Protein AF-A0A8J8JZF5-F1 (afdb_monomer)

Mean predicted aligned error: 11.2 Å

Solvent-accessible surface area (backbone atoms only — not comparable to full-atom values): 5656 Å² total; per-residue (Å²): 135,58,73,68,57,55,55,51,50,52,53,46,71,73,39,60,68,70,57,37,51,49,33,62,76,69,39,73,79,78,45,57,94,84,32,72,67,38,54,52,51,50,52,52,50,52,52,54,54,46,56,57,46,53,54,50,51,52,49,50,50,52,49,52,53,52,52,50,52,53,51,52,53,50,51,51,53,54,52,51,54,52,53,51,52,52,53,50,53,53,50,52,53,52,53,56,64,74,74,110

Foldseek 3Di:
DDVVLVVLVVVLVVDDLVVLVVCLVVVVSPDDPPRPSSVSSVVSNVVVVVVVVVVVVVVVVVVVVVVVVVVVVVVVVVVVVVVVVVVVVVVVVVVVVVVD

Sequence (100 aa):
MNSIENDLLARLDSMPFDEARAKILTRKLGNSFDSPNHQICLSWLQCKESELRDLREEESLSISRKALRISKSAKWIATSAIILSIIMAIYEVMKHYSQI

pLDDT: mean 84.6, std 9.29, range [54.03, 95.06]

Structure (mmCIF, N/CA/C/O backbone):
data_AF-A0A8J8JZF5-F1
#
_entry.id   AF-A0A8J8JZF5-F1
#
loop_
_atom_site.group_PDB
_atom_site.id
_atom_site.type_symbol
_atom_site.label_atom_id
_atom_site.label_alt_id
_atom_site.label_comp_id
_atom_site.label_asym_id
_atom_site.label_entity_id
_atom_site.label_seq_id
_atom_site.pdbx_PDB_ins_code
_atom_site.Cartn_x
_atom_site.Cartn_y
_atom_site.Cartn_z
_atom_site.occupancy
_atom_site.B_iso_or_equiv
_atom_site.auth_seq_id
_atom_site.auth_comp_id
_atom_site.auth_asym_id
_atom_site.auth_atom_id
_atom_site.pdbx_PDB_model_num
ATOM 1 N N . MET A 1 1 ? -3.583 9.393 35.604 1.00 54.03 1 MET A N 1
ATOM 2 C CA . MET A 1 1 ? -4.032 8.247 34.788 1.00 54.03 1 MET A CA 1
ATOM 3 C C . MET A 1 1 ? -4.804 7.311 35.688 1.00 54.03 1 MET A C 1
ATOM 5 O O . MET A 1 1 ? -4.258 6.877 36.698 1.00 54.03 1 MET A O 1
ATOM 9 N N . ASN A 1 2 ? -6.083 7.099 35.384 1.00 68.25 2 ASN A N 1
ATOM 10 C CA . ASN A 1 2 ? -6.950 6.205 36.154 1.00 68.25 2 ASN A CA 1
ATOM 11 C C . ASN A 1 2 ? -6.576 4.746 35.847 1.00 68.25 2 ASN A C 1
ATOM 13 O O . ASN A 1 2 ? -6.302 4.426 34.694 1.00 68.25 2 ASN A O 1
ATOM 17 N N . SER A 1 3 ? -6.594 3.835 36.831 1.00 73.06 3 SER A N 1
ATOM 18 C CA . SER A 1 3 ? -6.238 2.421 36.573 1.00 73.06 3 SER A CA 1
ATOM 19 C C . SER A 1 3 ? -7.147 1.765 35.523 1.00 73.06 3 SER A C 1
ATOM 21 O O . SER A 1 3 ? -6.705 0.899 34.780 1.00 73.06 3 SER A O 1
ATOM 23 N N . ILE A 1 4 ? -8.385 2.251 35.404 1.00 72.62 4 ILE A N 1
ATOM 24 C CA . ILE A 1 4 ? -9.377 1.828 34.407 1.00 72.62 4 ILE A CA 1
ATOM 25 C C . ILE A 1 4 ? -8.922 2.155 32.973 1.00 72.62 4 ILE A C 1
ATOM 27 O O . ILE A 1 4 ? -9.161 1.370 32.060 1.00 72.62 4 ILE A O 1
ATOM 31 N N . GLU A 1 5 ? -8.253 3.292 32.765 1.00 75.69 5 GLU A N 1
ATOM 32 C CA . GLU A 1 5 ? -7.750 3.706 31.446 1.00 75.69 5 GLU A CA 1
ATOM 33 C C . GLU A 1 5 ? -6.596 2.801 31.007 1.00 75.69 5 GLU A C 1
ATOM 35 O O . GLU A 1 5 ? -6.558 2.348 29.864 1.00 75.69 5 GLU A O 1
ATOM 40 N N . ASN A 1 6 ? -5.692 2.486 31.938 1.00 79.69 6 ASN A N 1
ATOM 41 C CA . ASN A 1 6 ? -4.549 1.614 31.680 1.00 79.69 6 ASN A CA 1
ATOM 42 C C . ASN A 1 6 ? -4.984 0.172 31.390 1.00 79.69 6 ASN A C 1
ATOM 44 O O . ASN A 1 6 ? -4.483 -0.427 30.443 1.00 79.69 6 ASN A O 1
ATOM 48 N N . ASP A 1 7 ? -5.949 -0.365 32.143 1.00 83.31 7 ASP A N 1
ATOM 49 C CA . ASP A 1 7 ? -6.504 -1.699 31.884 1.00 83.31 7 ASP A CA 1
ATOM 50 C C . ASP A 1 7 ? -7.194 -1.771 30.517 1.00 83.31 7 ASP A C 1
ATOM 52 O O . ASP A 1 7 ? -7.085 -2.769 29.801 1.00 83.31 7 ASP A O 1
ATOM 56 N N . LEU A 1 8 ? -7.895 -0.704 30.124 1.00 83.81 8 LEU A N 1
ATOM 57 C CA . LEU A 1 8 ? -8.570 -0.633 28.835 1.00 83.81 8 LEU A CA 1
ATOM 58 C C . LEU A 1 8 ? -7.570 -0.577 27.672 1.00 83.81 8 LEU A C 1
ATOM 60 O O . LEU A 1 8 ? -7.742 -1.312 26.698 1.00 83.81 8 LEU A O 1
ATOM 64 N N . LEU A 1 9 ? -6.516 0.236 27.784 1.00 85.19 9 LEU A N 1
ATOM 65 C CA . LEU A 1 9 ? -5.440 0.306 26.791 1.00 85.19 9 LEU A CA 1
ATOM 66 C C . LEU A 1 9 ? -4.674 -1.019 26.691 1.00 85.19 9 LEU A C 1
ATOM 68 O O . LEU A 1 9 ? -4.491 -1.527 25.590 1.00 85.19 9 LEU A O 1
ATOM 72 N N . ALA A 1 10 ? -4.336 -1.646 27.822 1.00 86.62 10 ALA A N 1
ATOM 73 C CA . ALA A 1 10 ? -3.682 -2.955 27.839 1.00 86.62 10 ALA A CA 1
ATOM 74 C C . ALA A 1 10 ? -4.535 -4.029 27.146 1.00 86.62 10 ALA A C 1
ATOM 76 O O . ALA A 1 10 ? -4.028 -4.885 26.418 1.00 86.62 10 ALA A O 1
ATOM 77 N N . ARG A 1 11 ? -5.858 -3.964 27.323 1.00 86.12 11 ARG A N 1
ATOM 78 C CA . ARG A 1 11 ? -6.789 -4.864 26.643 1.00 86.12 11 ARG A CA 1
ATOM 79 C C . ARG A 1 11 ? -6.820 -4.610 25.137 1.00 86.12 11 ARG A C 1
ATOM 81 O O . ARG A 1 11 ? -6.852 -5.580 24.384 1.00 86.12 11 ARG A O 1
ATOM 88 N N . LEU A 1 12 ? -6.790 -3.350 24.697 1.00 87.69 12 LEU A N 1
ATOM 89 C CA . LEU A 1 12 ? -6.687 -2.993 23.276 1.00 87.69 12 LEU A CA 1
ATOM 90 C C . LEU A 1 12 ? -5.384 -3.508 22.653 1.00 87.69 12 LEU A C 1
ATOM 92 O O . LEU A 1 12 ? -5.445 -4.140 21.603 1.00 87.69 12 LEU A O 1
ATOM 96 N N . ASP A 1 13 ? -4.251 -3.329 23.333 1.00 87.81 13 ASP A N 1
ATOM 97 C CA . ASP A 1 13 ? -2.941 -3.797 22.863 1.00 87.81 13 ASP A CA 1
ATOM 98 C C . ASP A 1 13 ? -2.827 -5.330 22.829 1.00 87.81 13 ASP A C 1
ATOM 100 O O . ASP A 1 13 ? -2.096 -5.883 22.011 1.00 87.81 13 ASP A O 1
ATOM 104 N N . SER A 1 14 ? -3.572 -6.038 23.685 1.00 89.56 14 SER A N 1
ATOM 105 C CA . SER A 1 14 ? -3.604 -7.508 23.693 1.00 89.56 14 SER A CA 1
ATOM 106 C C . SER A 1 14 ? -4.415 -8.132 22.548 1.00 89.56 14 SER A C 1
ATOM 108 O O . SER A 1 14 ? -4.339 -9.342 22.332 1.00 89.56 14 SER A O 1
ATOM 110 N N . MET A 1 15 ? -5.219 -7.338 21.832 1.00 89.75 15 MET A N 1
ATOM 111 C CA . MET A 1 15 ? -6.078 -7.817 20.748 1.00 89.75 15 MET A CA 1
ATOM 112 C C . MET A 1 15 ? -5.442 -7.562 19.374 1.00 89.75 15 MET A C 1
ATOM 114 O O . MET A 1 15 ? -4.748 -6.562 19.188 1.00 89.75 15 MET A O 1
ATOM 118 N N . PRO A 1 16 ? -5.730 -8.405 18.364 1.00 91.75 16 PRO A N 1
ATOM 119 C CA . PRO A 1 16 ? -5.397 -8.094 16.979 1.00 91.75 16 PRO A CA 1
ATOM 120 C C . PRO A 1 16 ? -5.971 -6.735 16.569 1.00 91.75 16 PRO A C 1
ATOM 122 O O . PRO A 1 16 ? -7.123 -6.423 16.880 1.00 91.75 16 PRO A O 1
ATOM 125 N N . PHE A 1 17 ? -5.190 -5.942 15.832 1.00 89.19 17 PHE A N 1
ATOM 126 C CA . PHE A 1 17 ? -5.564 -4.573 15.469 1.00 89.19 17 PHE A CA 1
ATOM 127 C C . PHE A 1 17 ? -6.928 -4.486 14.764 1.00 89.19 17 PHE A C 1
ATOM 129 O O . PHE A 1 17 ? -7.748 -3.641 15.117 1.00 89.19 17 PHE A O 1
ATOM 136 N N . ASP A 1 18 ? -7.217 -5.399 13.833 1.00 88.88 18 ASP A N 1
ATOM 137 C CA . ASP A 1 18 ? -8.505 -5.436 13.129 1.00 88.88 18 ASP A CA 1
ATOM 138 C C . ASP A 1 18 ? -9.678 -5.733 14.070 1.00 88.88 18 ASP A C 1
ATOM 140 O O . ASP A 1 18 ? -10.756 -5.146 13.947 1.00 88.88 18 ASP A O 1
ATOM 144 N N . GLU A 1 19 ? -9.462 -6.611 15.051 1.00 89.69 19 GLU A N 1
ATOM 145 C CA . GLU A 1 19 ? -10.457 -6.941 16.066 1.00 89.69 19 GLU A CA 1
ATOM 146 C C . GLU A 1 19 ? -10.682 -5.761 17.019 1.00 89.69 19 GLU A C 1
ATOM 148 O O . GLU A 1 19 ? -11.831 -5.415 17.312 1.00 89.69 19 GLU A O 1
ATOM 153 N N . ALA A 1 20 ? -9.608 -5.105 17.465 1.00 88.50 20 ALA A N 1
ATOM 154 C CA . ALA A 1 20 ? -9.679 -3.902 18.287 1.00 88.50 20 ALA A CA 1
ATOM 155 C C . ALA A 1 20 ? -10.428 -2.786 17.546 1.00 88.50 20 ALA A C 1
ATOM 157 O O . ALA A 1 20 ? -11.410 -2.252 18.062 1.00 88.50 20 ALA A O 1
ATOM 158 N N . ARG A 1 21 ? -10.059 -2.509 16.291 1.00 88.44 21 ARG A N 1
ATOM 159 C CA . ARG A 1 21 ? -10.731 -1.540 15.416 1.00 88.44 21 ARG A CA 1
ATOM 160 C C . ARG A 1 21 ? -12.216 -1.854 15.264 1.00 88.44 21 ARG A C 1
ATOM 162 O O . ARG A 1 21 ? -13.052 -0.975 15.473 1.00 88.44 21 ARG A O 1
ATOM 169 N N . ALA A 1 22 ? -12.569 -3.107 14.978 1.00 88.69 22 ALA A N 1
ATOM 170 C CA . ALA A 1 22 ? -13.962 -3.525 14.874 1.00 88.69 22 ALA A CA 1
ATOM 171 C C . ALA A 1 22 ? -14.721 -3.332 16.195 1.00 88.69 22 ALA A C 1
ATOM 173 O O . ALA A 1 22 ? -15.841 -2.822 16.187 1.00 88.69 22 ALA A O 1
ATOM 174 N N . LYS A 1 23 ? -14.136 -3.689 17.343 1.00 85.75 23 LYS A N 1
ATOM 175 C CA . LYS A 1 23 ? -14.773 -3.527 18.664 1.00 85.75 23 LYS A CA 1
ATOM 176 C C . LYS A 1 23 ? -14.951 -2.064 19.068 1.00 85.75 23 LYS A C 1
ATOM 178 O O . LYS A 1 23 ? -15.977 -1.738 19.668 1.00 85.75 23 LYS A O 1
ATOM 183 N N . ILE A 1 24 ? -14.000 -1.198 18.717 1.00 86.62 24 ILE A N 1
ATOM 184 C CA . ILE A 1 24 ? -14.083 0.251 18.943 1.00 86.62 24 ILE A CA 1
ATOM 185 C C . ILE A 1 24 ? -15.216 0.843 18.097 1.00 86.62 24 ILE A C 1
ATOM 187 O O . ILE A 1 24 ? -16.081 1.536 18.631 1.00 86.62 24 ILE A O 1
ATOM 191 N N . LEU A 1 25 ? -15.281 0.495 16.806 1.00 82.81 25 LEU A N 1
ATOM 192 C CA . LEU A 1 25 ? -16.317 0.978 15.884 1.00 82.81 25 LEU A CA 1
ATOM 193 C C . LEU A 1 25 ? -17.716 0.429 16.210 1.00 82.81 25 LEU A C 1
ATOM 195 O O . LEU A 1 25 ? -18.709 1.144 16.095 1.00 82.81 25 LEU A O 1
ATOM 199 N N . THR A 1 26 ? -17.806 -0.828 16.655 1.00 83.19 26 THR A N 1
ATOM 200 C CA . THR A 1 26 ? -19.076 -1.490 17.018 1.00 83.19 26 THR A CA 1
ATOM 201 C C . THR A 1 26 ? -19.513 -1.241 18.461 1.00 83.19 26 THR A C 1
ATOM 203 O O . THR A 1 26 ? -20.530 -1.783 18.890 1.00 83.19 26 THR A O 1
ATOM 206 N N . ARG A 1 27 ? -18.772 -0.422 19.222 1.00 74.88 27 ARG A N 1
ATOM 207 C CA . ARG A 1 27 ? -19.086 -0.024 20.610 1.00 74.88 27 ARG A CA 1
ATOM 208 C C . ARG A 1 27 ? -19.217 -1.191 21.595 1.00 74.88 27 ARG A C 1
ATOM 210 O O . ARG A 1 27 ? -19.763 -1.038 22.685 1.00 74.88 27 ARG A O 1
ATO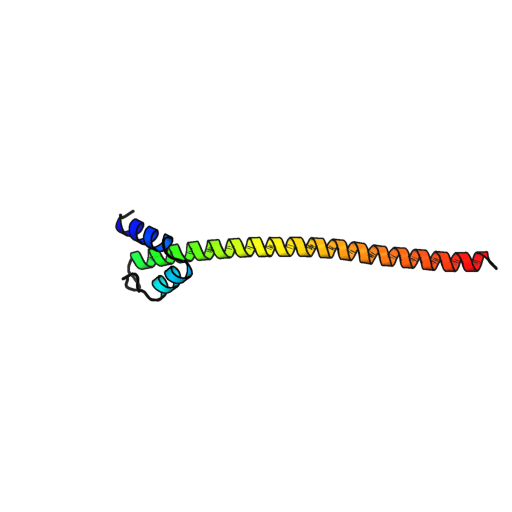M 217 N N . LYS A 1 28 ? -18.657 -2.355 21.255 1.00 70.81 28 LYS A N 1
ATOM 218 C CA . LYS A 1 28 ? -18.667 -3.558 22.108 1.00 70.81 28 LYS A CA 1
ATOM 219 C C . LYS A 1 28 ? -17.728 -3.461 23.315 1.00 70.81 28 LYS A C 1
ATOM 221 O O . LYS A 1 28 ? -17.758 -4.331 24.177 1.00 70.81 28 LYS A O 1
ATOM 226 N N . LEU A 1 29 ? -16.935 -2.392 23.400 1.00 67.00 29 LEU A N 1
ATOM 227 C CA . LEU A 1 29 ? -16.104 -2.044 24.559 1.00 67.00 29 LEU A CA 1
ATOM 228 C C . LEU A 1 29 ? -16.859 -1.236 25.637 1.00 67.00 29 LEU A C 1
ATOM 230 O O . LEU A 1 29 ? -16.230 -0.658 26.515 1.00 67.00 29 LEU A O 1
ATOM 234 N N . GLY A 1 30 ? -18.199 -1.220 25.596 1.00 57.62 30 GLY A N 1
ATOM 235 C CA . GLY A 1 30 ? -19.036 -0.806 26.730 1.00 57.62 30 GLY A CA 1
ATOM 236 C C . GLY A 1 30 ? -19.212 0.702 26.919 1.00 57.62 30 GLY A C 1
ATOM 237 O O . GLY A 1 30 ? -19.524 1.130 28.023 1.00 57.62 30 GLY A O 1
ATOM 238 N N . ASN A 1 31 ? -19.032 1.510 25.870 1.00 62.97 31 ASN A N 1
ATOM 239 C CA . ASN A 1 31 ? -19.033 2.968 25.983 1.00 62.97 31 ASN A CA 1
ATOM 240 C C . ASN A 1 31 ? -20.040 3.635 25.032 1.00 62.97 31 ASN A C 1
ATOM 242 O O . ASN A 1 31 ? -20.108 3.303 23.847 1.00 62.97 31 ASN A O 1
ATOM 246 N N . SER A 1 32 ? -20.822 4.582 25.563 1.00 62.62 32 SER A N 1
ATOM 247 C CA . SER A 1 32 ? -21.652 5.514 24.789 1.00 62.62 32 SER A CA 1
ATOM 248 C C . SER A 1 32 ? -20.782 6.464 23.946 1.00 62.62 32 SER A C 1
ATOM 250 O O . SER A 1 32 ? -19.585 6.588 24.195 1.00 62.62 32 SER A O 1
ATOM 252 N N . PHE A 1 33 ? -21.379 7.130 22.945 1.00 57.09 33 PHE A N 1
ATOM 253 C CA . PHE A 1 33 ? -20.676 8.013 21.992 1.00 57.09 33 PHE A CA 1
ATOM 254 C C . P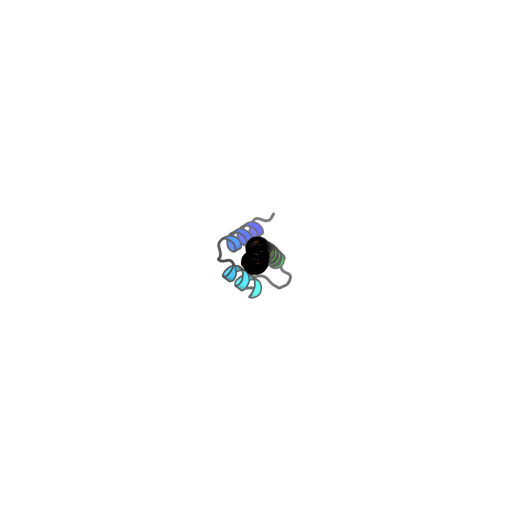HE A 1 33 ? -19.781 9.072 22.665 1.00 57.09 33 PHE A C 1
ATOM 256 O O . PHE A 1 33 ? -18.703 9.352 22.155 1.00 57.09 33 PHE A O 1
ATOM 263 N N . ASP A 1 34 ? -20.198 9.585 23.826 1.00 60.25 34 ASP A N 1
ATOM 264 C CA . ASP A 1 34 ? -19.507 10.649 24.570 1.00 60.25 34 ASP A CA 1
ATOM 265 C C . ASP A 1 34 ? -18.856 10.163 25.871 1.00 60.25 34 ASP A C 1
ATOM 267 O O . ASP A 1 34 ? -18.547 10.951 26.766 1.00 60.25 34 ASP A O 1
ATOM 271 N N . SER A 1 35 ? -18.651 8.852 26.019 1.00 73.81 35 SER A N 1
ATOM 272 C CA . SER A 1 35 ? -17.928 8.347 27.182 1.00 73.81 35 SER A CA 1
ATOM 273 C C . SER A 1 35 ? -16.430 8.697 27.062 1.00 73.81 35 SER A C 1
ATOM 275 O O . SER A 1 35 ? -15.838 8.490 25.996 1.00 73.81 35 SER A O 1
ATOM 277 N N . PRO A 1 36 ? -15.777 9.168 28.144 1.00 77.19 36 PRO A N 1
ATOM 278 C CA . PRO A 1 36 ? -14.333 9.427 28.160 1.00 77.19 36 PRO A CA 1
ATOM 279 C C . PRO A 1 36 ? -13.503 8.222 27.695 1.00 77.19 36 PRO A C 1
ATOM 281 O O . PRO A 1 36 ? -12.513 8.364 26.982 1.00 77.19 36 PRO A O 1
ATOM 284 N N . ASN A 1 37 ? -13.962 7.009 28.006 1.00 79.88 37 ASN A N 1
ATOM 285 C CA . ASN A 1 37 ? -13.306 5.776 27.585 1.00 79.88 37 ASN A CA 1
ATOM 286 C C . ASN A 1 37 ? -13.422 5.539 26.067 1.00 79.88 37 ASN A C 1
ATOM 288 O O . ASN A 1 37 ? -12.520 4.949 25.475 1.00 79.88 37 ASN A O 1
ATOM 292 N N . HIS A 1 38 ? -14.503 5.989 25.414 1.00 81.38 38 HIS A N 1
ATOM 293 C CA . HIS A 1 38 ? -14.616 5.905 23.954 1.00 81.38 38 HIS A CA 1
ATOM 294 C C . HIS A 1 38 ? -13.627 6.848 23.265 1.00 81.38 38 HIS A C 1
ATOM 296 O O . HIS A 1 38 ? -12.982 6.445 22.300 1.00 81.38 38 HIS A O 1
ATOM 302 N N . GLN A 1 39 ? -13.444 8.060 23.795 1.00 82.75 39 GLN A N 1
ATOM 303 C CA . GLN A 1 39 ? -12.446 9.000 23.278 1.00 82.75 39 GLN A CA 1
ATOM 304 C C . GLN A 1 39 ? -11.022 8.442 23.396 1.00 82.75 39 GLN A C 1
ATOM 306 O O . GLN A 1 39 ? -10.249 8.556 22.449 1.00 82.75 39 GLN A O 1
ATOM 311 N N . ILE A 1 40 ? -10.703 7.760 24.501 1.00 85.81 40 ILE A N 1
ATOM 312 C CA . ILE A 1 40 ? -9.412 7.074 24.684 1.00 85.81 40 ILE A CA 1
ATOM 313 C C . ILE A 1 40 ? -9.236 5.925 23.678 1.00 85.81 40 ILE A C 1
ATOM 315 O O . ILE A 1 40 ? -8.168 5.765 23.093 1.00 85.81 40 ILE A O 1
ATOM 319 N N . CYS A 1 41 ? -10.286 5.141 23.416 1.00 86.00 41 CYS A N 1
ATOM 320 C CA . CYS A 1 41 ? -10.239 4.112 22.372 1.00 86.00 41 CYS A CA 1
ATOM 321 C C . CYS A 1 41 ? -9.977 4.717 20.985 1.00 86.00 41 CYS A C 1
ATOM 323 O O . CYS A 1 41 ? -9.213 4.164 20.197 1.00 86.00 41 CYS A O 1
ATOM 325 N N . LEU A 1 42 ? -10.636 5.837 20.670 1.00 87.00 42 LEU A N 1
ATOM 326 C CA . LEU A 1 42 ? -10.487 6.517 19.386 1.00 87.00 42 LEU A CA 1
ATOM 327 C C . LEU A 1 42 ? -9.092 7.120 19.224 1.00 87.00 42 LEU A C 1
ATOM 329 O O . LEU A 1 42 ? -8.518 6.995 18.145 1.00 87.00 42 LEU A O 1
ATOM 333 N N . SER A 1 43 ? -8.526 7.722 20.273 1.00 88.38 43 SER A N 1
ATOM 334 C CA . SER A 1 43 ? -7.164 8.260 20.224 1.00 88.38 43 SER A CA 1
ATOM 335 C C . SER A 1 43 ? -6.123 7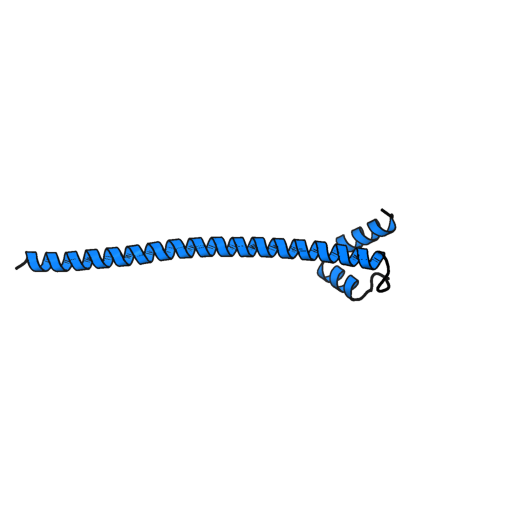.150 20.066 1.00 88.38 43 SER A C 1
ATOM 337 O O . SER A 1 43 ? -5.213 7.282 19.247 1.00 88.38 43 SER A O 1
ATOM 339 N N . TRP A 1 44 ? -6.295 6.017 20.756 1.00 90.50 44 TRP A N 1
ATOM 340 C CA . TRP A 1 44 ? -5.463 4.828 20.552 1.00 90.50 44 TRP A CA 1
ATOM 341 C C . TRP A 1 44 ? -5.562 4.309 19.110 1.00 90.50 44 TRP A C 1
ATOM 343 O O . TRP A 1 44 ? -4.540 4.057 18.471 1.00 90.50 44 TRP A O 1
ATOM 353 N N . LEU A 1 45 ? -6.781 4.220 18.561 1.00 90.81 45 LEU A N 1
ATOM 354 C CA . LEU A 1 45 ? -7.005 3.772 17.185 1.00 90.81 45 LEU A CA 1
ATOM 355 C C . LEU A 1 45 ? -6.330 4.706 16.173 1.00 90.81 45 LEU A C 1
ATOM 357 O O . LEU A 1 45 ? -5.673 4.230 15.252 1.00 90.81 45 LEU A O 1
ATOM 361 N N . GLN A 1 46 ? -6.464 6.022 16.352 1.00 90.94 46 GLN A N 1
ATOM 362 C CA . GLN A 1 46 ? -5.815 7.021 15.500 1.00 90.94 46 GLN A CA 1
ATOM 363 C C . GLN A 1 46 ? -4.292 6.913 15.552 1.00 90.94 46 GLN A C 1
ATOM 365 O O . GLN A 1 46 ? -3.652 6.957 14.504 1.00 90.94 46 GLN A O 1
ATOM 370 N N . CYS A 1 47 ? -3.722 6.726 16.745 1.00 90.25 47 CYS A N 1
ATOM 371 C CA . CYS A 1 47 ? -2.285 6.533 16.920 1.00 90.25 47 CYS A CA 1
ATOM 372 C C . CYS A 1 47 ? -1.797 5.311 16.127 1.00 90.25 47 CYS A C 1
ATOM 374 O O . CYS A 1 47 ? -0.909 5.425 15.284 1.00 90.25 47 CYS A O 1
ATOM 376 N N . LYS A 1 48 ? -2.461 4.161 16.296 1.00 88.88 48 LYS A N 1
ATOM 377 C CA . LYS A 1 48 ? -2.114 2.927 15.580 1.00 88.88 48 LYS A CA 1
ATOM 378 C C . LYS A 1 48 ? -2.318 3.020 14.070 1.00 88.88 48 LYS A C 1
ATOM 380 O O . LYS A 1 48 ? -1.499 2.519 13.304 1.00 88.88 48 LYS A O 1
ATOM 385 N N . GLU A 1 49 ? -3.384 3.675 13.614 1.00 91.50 49 GLU A N 1
ATOM 386 C CA . GLU A 1 49 ? -3.585 3.918 12.183 1.00 91.50 49 GLU A CA 1
ATOM 387 C C . GLU A 1 49 ? -2.528 4.859 11.597 1.00 91.50 49 GLU A C 1
ATOM 389 O O . GLU A 1 49 ? -2.184 4.692 10.428 1.00 91.50 49 GLU A O 1
ATOM 394 N N . SER A 1 50 ? -2.025 5.827 12.369 1.00 89.50 50 SER A N 1
ATOM 395 C CA . SER A 1 50 ? -0.921 6.697 11.951 1.00 89.50 50 SER A CA 1
ATOM 396 C C . SER A 1 50 ? 0.370 5.901 11.801 1.00 89.50 50 SER A C 1
ATOM 398 O O . SER A 1 50 ? 0.954 5.924 10.727 1.00 89.50 50 SER A O 1
ATOM 400 N N . GLU A 1 51 ? 0.747 5.106 12.809 1.00 88.88 51 GLU A N 1
ATOM 401 C CA . GLU A 1 51 ? 1.942 4.245 12.756 1.00 88.88 51 GLU A CA 1
ATOM 402 C C . GLU A 1 51 ? 1.928 3.340 11.509 1.00 88.88 51 GLU A C 1
ATOM 404 O O . GLU A 1 51 ? 2.921 3.213 10.794 1.00 88.88 51 GLU A O 1
ATOM 409 N N . LEU A 1 52 ? 0.773 2.742 11.194 1.00 87.69 52 LEU A N 1
ATOM 410 C CA . LEU A 1 52 ? 0.617 1.900 10.004 1.00 87.69 52 LEU A CA 1
ATOM 411 C C . LEU A 1 52 ? 0.682 2.679 8.683 1.00 87.69 52 LEU A C 1
ATOM 413 O O . LEU A 1 52 ? 1.050 2.093 7.662 1.00 87.69 52 LEU A O 1
ATOM 417 N N . ARG A 1 53 ? 0.274 3.952 8.659 1.00 88.06 53 ARG A N 1
ATOM 418 C CA . ARG A 1 53 ? 0.416 4.813 7.474 1.00 88.06 53 ARG A CA 1
ATOM 419 C C . ARG A 1 53 ? 1.871 5.198 7.276 1.00 88.06 53 ARG A C 1
ATOM 421 O O . ARG A 1 53 ? 2.365 5.018 6.170 1.00 88.06 53 ARG A O 1
ATOM 428 N N . ASP A 1 54 ? 2.546 5.614 8.340 1.00 86.62 54 ASP A N 1
ATOM 429 C CA . ASP A 1 54 ? 3.949 6.022 8.299 1.00 86.62 54 ASP A CA 1
ATOM 430 C C . ASP A 1 54 ? 4.830 4.873 7.786 1.00 86.62 54 ASP A C 1
ATOM 432 O O . ASP A 1 54 ? 5.613 5.057 6.855 1.00 86.62 54 ASP A O 1
ATOM 436 N N . LEU A 1 55 ? 4.607 3.645 8.272 1.00 85.50 55 LEU A N 1
ATOM 437 C CA . LEU A 1 55 ? 5.296 2.451 7.765 1.00 85.50 55 LEU A CA 1
ATOM 438 C C . LEU A 1 55 ? 5.054 2.215 6.265 1.00 85.50 55 LEU A C 1
ATOM 440 O O . LEU A 1 55 ? 5.989 1.929 5.516 1.00 85.50 55 LEU A O 1
ATOM 444 N N . ARG A 1 56 ? 3.810 2.364 5.790 1.00 81.50 56 ARG A N 1
ATOM 445 C CA . ARG A 1 56 ? 3.494 2.218 4.356 1.00 81.50 56 ARG A CA 1
ATOM 446 C C . ARG A 1 56 ? 4.112 3.325 3.511 1.00 81.50 56 ARG A C 1
ATOM 448 O O . ARG A 1 56 ? 4.517 3.074 2.375 1.00 81.50 56 ARG A O 1
ATOM 455 N N . GLU A 1 57 ? 4.159 4.547 4.023 1.00 84.19 57 GLU A N 1
ATOM 456 C CA . GLU A 1 57 ? 4.793 5.673 3.342 1.00 84.19 57 GLU A CA 1
ATOM 457 C C . GLU A 1 57 ? 6.304 5.459 3.226 1.00 84.19 57 GLU A C 1
ATOM 459 O O . GLU A 1 57 ? 6.864 5.636 2.140 1.00 84.19 57 GLU A O 1
ATOM 464 N N . GLU A 1 58 ? 6.957 4.980 4.285 1.00 82.75 58 GLU A N 1
ATOM 465 C CA . GLU A 1 58 ? 8.367 4.588 4.255 1.00 82.75 58 GLU A CA 1
ATOM 466 C C . GLU A 1 58 ? 8.634 3.468 3.241 1.00 82.75 58 GLU A C 1
ATOM 468 O O . GLU A 1 58 ? 9.566 3.565 2.429 1.00 82.75 58 GLU A O 1
ATOM 473 N N . GLU A 1 59 ? 7.793 2.430 3.218 1.00 80.25 59 GLU A N 1
ATOM 474 C CA . GLU A 1 59 ? 7.875 1.351 2.232 1.00 80.25 59 GLU A CA 1
ATOM 475 C C . GLU A 1 59 ? 7.714 1.882 0.803 1.00 80.25 59 GLU A C 1
ATOM 477 O O . GLU A 1 59 ? 8.546 1.589 -0.064 1.00 80.25 59 GLU A O 1
ATOM 482 N N . SER A 1 60 ? 6.708 2.723 0.556 1.00 81.44 60 SER A N 1
ATOM 483 C CA . SER A 1 60 ? 6.450 3.347 -0.747 1.00 81.44 60 SER A CA 1
ATOM 484 C C . SER A 1 60 ? 7.616 4.226 -1.212 1.00 81.44 60 SER A C 1
ATOM 486 O O . SER A 1 60 ? 8.054 4.146 -2.368 1.00 81.44 60 SER A O 1
ATOM 488 N N . LEU A 1 61 ? 8.203 5.013 -0.306 1.00 81.69 61 LEU A N 1
ATOM 489 C CA . LEU A 1 61 ? 9.404 5.801 -0.581 1.00 81.69 61 LEU A CA 1
ATOM 490 C C . LEU A 1 61 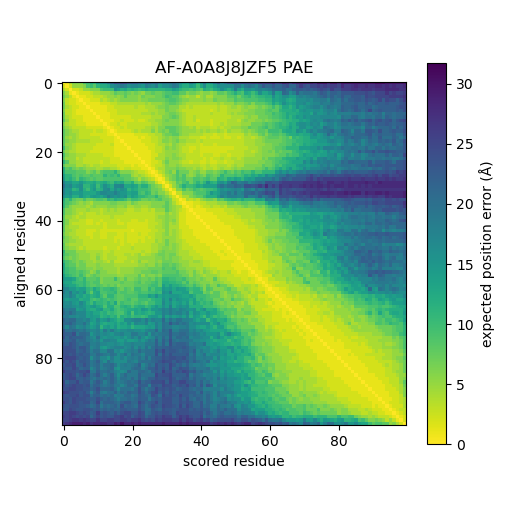? 10.599 4.902 -0.905 1.00 81.69 61 LEU A C 1
ATOM 492 O O . LEU A 1 61 ? 11.372 5.202 -1.823 1.00 81.69 61 LEU A O 1
ATOM 496 N N . SER A 1 62 ? 10.756 3.783 -0.196 1.00 83.50 62 SER A N 1
ATOM 497 C CA . SER A 1 62 ? 11.821 2.815 -0.462 1.00 83.50 62 SER A CA 1
ATOM 498 C C . SER A 1 62 ? 11.685 2.186 -1.857 1.00 83.50 62 SER A C 1
ATOM 500 O O . SER A 1 62 ? 12.676 2.093 -2.592 1.00 83.50 62 SER A O 1
ATOM 502 N N . ILE A 1 63 ? 10.460 1.835 -2.265 1.00 85.00 63 ILE A N 1
ATOM 503 C CA . ILE A 1 63 ? 10.138 1.290 -3.590 1.00 85.00 63 ILE A CA 1
ATOM 504 C C . ILE A 1 63 ? 10.412 2.344 -4.662 1.00 85.00 63 ILE A C 1
ATOM 506 O O . ILE A 1 63 ? 11.119 2.067 -5.631 1.00 85.00 63 ILE A O 1
ATOM 510 N N . SER A 1 64 ? 9.946 3.574 -4.450 1.00 78.56 64 SER A N 1
ATOM 511 C CA . SER A 1 64 ? 10.158 4.697 -5.368 1.00 78.56 64 SER A CA 1
ATOM 512 C C . SER A 1 64 ? 11.649 4.984 -5.581 1.00 78.56 64 SER A C 1
ATOM 514 O O . SER A 1 64 ? 12.107 5.159 -6.712 1.00 78.56 64 SER A O 1
ATOM 516 N N . ARG A 1 65 ? 12.456 4.946 -4.511 1.00 86.94 65 ARG A N 1
ATOM 517 C CA . ARG A 1 65 ? 13.920 5.087 -4.596 1.00 86.94 65 ARG A CA 1
ATOM 518 C C . ARG A 1 65 ? 14.567 3.944 -5.380 1.00 86.94 65 ARG A C 1
ATOM 520 O O . ARG A 1 65 ? 15.466 4.202 -6.184 1.00 86.94 65 ARG A O 1
ATOM 527 N N . LYS A 1 66 ? 14.136 2.694 -5.167 1.00 85.31 66 LYS A N 1
ATOM 528 C CA . LYS A 1 66 ? 14.627 1.530 -5.930 1.00 85.31 66 LYS A CA 1
ATOM 529 C C . LYS A 1 66 ? 14.281 1.661 -7.415 1.00 85.31 66 LYS A C 1
ATOM 531 O O . LYS A 1 66 ? 15.175 1.532 -8.251 1.00 85.31 66 LYS A O 1
ATOM 536 N N . ALA A 1 67 ? 13.036 2.005 -7.736 1.00 87.31 67 ALA A N 1
ATOM 537 C CA . ALA A 1 67 ? 12.580 2.228 -9.105 1.00 87.31 67 ALA A CA 1
ATOM 538 C C . ALA A 1 67 ? 13.380 3.340 -9.801 1.00 87.31 67 ALA A C 1
ATOM 540 O O . ALA A 1 67 ? 13.833 3.164 -10.932 1.00 87.31 67 ALA A O 1
ATOM 541 N N . LEU A 1 68 ? 13.652 4.450 -9.105 1.00 86.75 68 LEU A N 1
ATOM 542 C CA . LEU A 1 68 ? 14.461 5.543 -9.645 1.00 86.75 68 LEU A CA 1
ATOM 543 C C . LEU A 1 68 ? 15.891 5.100 -9.988 1.00 86.75 68 LEU A C 1
ATOM 545 O O . LEU A 1 68 ? 16.427 5.506 -11.019 1.00 86.75 68 LEU A O 1
ATOM 549 N N . ARG A 1 69 ? 16.524 4.268 -9.152 1.00 88.12 69 ARG A N 1
ATOM 550 C CA . ARG A 1 69 ? 17.867 3.733 -9.444 1.00 88.12 69 ARG A CA 1
ATOM 551 C C . ARG A 1 69 ? 17.862 2.840 -10.685 1.00 88.12 69 ARG A C 1
ATOM 553 O O . ARG A 1 69 ? 18.735 3.006 -11.531 1.00 88.12 69 ARG A O 1
ATOM 560 N N . ILE A 1 70 ? 16.867 1.961 -10.812 1.00 89.44 70 ILE A N 1
ATOM 561 C CA . ILE A 1 70 ? 16.700 1.080 -11.979 1.00 89.44 70 ILE A CA 1
ATOM 562 C C . ILE A 1 70 ? 16.445 1.905 -13.247 1.00 89.44 70 ILE A C 1
ATOM 564 O O . ILE A 1 70 ? 17.038 1.659 -14.292 1.00 89.44 70 ILE A O 1
ATOM 568 N N . SER A 1 71 ? 15.610 2.941 -13.158 1.00 86.50 71 SER A N 1
ATOM 569 C CA . SER A 1 71 ? 15.348 3.843 -14.281 1.00 86.50 71 SER A CA 1
ATOM 570 C C . SER A 1 71 ? 16.608 4.606 -14.714 1.00 86.50 71 SER A C 1
ATOM 572 O O . SER A 1 71 ? 16.883 4.725 -15.909 1.00 86.50 71 SER A O 1
ATOM 574 N N . LYS A 1 72 ? 17.434 5.066 -13.762 1.00 91.25 72 LYS A N 1
ATOM 575 C CA . LYS A 1 72 ? 18.716 5.723 -14.064 1.00 91.25 72 LYS A CA 1
ATOM 576 C C . LYS A 1 72 ? 19.699 4.787 -14.768 1.00 91.25 72 LYS A C 1
ATOM 578 O O . LYS A 1 72 ? 20.306 5.208 -15.752 1.00 91.25 72 LYS A O 1
ATOM 583 N N . SER A 1 73 ? 19.852 3.545 -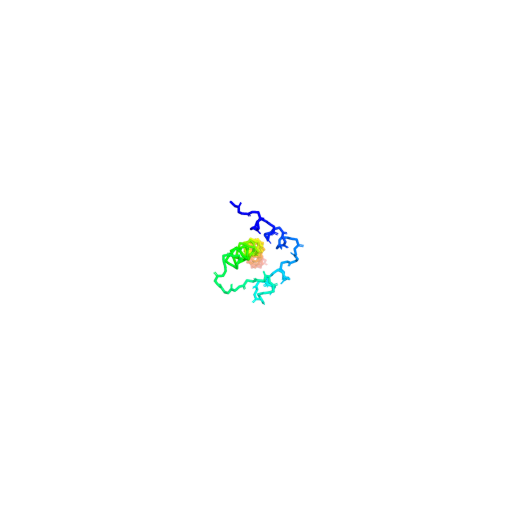14.304 1.00 89.94 73 SER A N 1
ATOM 584 C CA . SER A 1 73 ? 20.742 2.580 -14.966 1.00 89.94 73 SER A CA 1
ATOM 585 C C . SER A 1 73 ? 20.238 2.220 -16.363 1.00 89.94 73 SER A C 1
ATOM 587 O O . SER A 1 73 ? 21.023 2.240 -17.308 1.00 89.94 73 SER A O 1
ATOM 589 N N . ALA A 1 74 ? 18.931 1.998 -16.528 1.00 88.75 74 ALA A N 1
ATOM 590 C CA . ALA A 1 74 ? 18.323 1.739 -17.831 1.00 88.75 74 ALA A CA 1
ATOM 591 C C . ALA A 1 74 ? 18.552 2.897 -18.815 1.00 88.75 74 ALA A C 1
ATOM 593 O O . ALA A 1 74 ? 18.954 2.670 -19.955 1.00 88.75 74 ALA A O 1
ATOM 594 N N . LYS A 1 75 ? 18.377 4.147 -18.366 1.00 93.25 75 LYS A N 1
ATOM 595 C CA . LYS A 1 75 ? 18.665 5.332 -19.186 1.00 93.25 75 LYS A CA 1
ATOM 596 C C . LYS A 1 75 ? 20.131 5.382 -19.611 1.00 93.25 75 LYS A C 1
ATOM 598 O O . LYS A 1 75 ? 20.417 5.695 -20.765 1.00 93.25 75 LYS A O 1
ATOM 603 N N . TRP A 1 76 ? 21.054 5.076 -18.702 1.00 93.06 76 TRP A N 1
ATOM 604 C CA . TRP A 1 76 ? 22.483 5.071 -19.008 1.00 93.06 76 TRP A CA 1
ATOM 605 C C . TRP A 1 76 ? 22.838 4.015 -20.065 1.00 93.06 76 TRP A C 1
ATOM 607 O O . TRP A 1 76 ? 23.511 4.344 -21.038 1.00 93.06 76 TRP A O 1
ATOM 617 N N . ILE A 1 77 ? 22.297 2.798 -19.937 1.00 93.88 77 ILE A N 1
ATOM 618 C CA . ILE A 1 77 ? 22.471 1.708 -20.91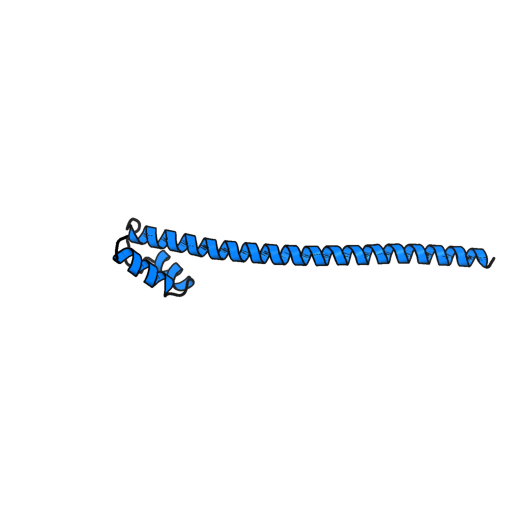4 1.00 93.88 77 ILE A CA 1
ATOM 619 C C . ILE A 1 77 ? 21.885 2.083 -22.281 1.00 93.88 77 ILE A C 1
ATOM 621 O O . ILE A 1 77 ? 22.523 1.885 -23.310 1.00 93.88 77 ILE A O 1
ATOM 625 N N . ALA A 1 78 ? 20.680 2.657 -22.314 1.00 92.00 78 ALA A N 1
ATOM 626 C CA . ALA A 1 78 ? 20.069 3.088 -23.569 1.00 92.00 78 ALA A CA 1
ATOM 627 C C . ALA A 1 78 ? 20.910 4.172 -24.260 1.00 92.00 78 ALA A C 1
ATOM 629 O O . ALA A 1 78 ? 21.130 4.130 -25.469 1.00 92.00 78 ALA A O 1
ATOM 630 N N . THR A 1 79 ? 21.431 5.122 -23.481 1.00 93.69 79 THR A N 1
ATOM 631 C CA . THR A 1 79 ? 22.263 6.208 -24.011 1.00 93.69 79 THR A CA 1
ATOM 632 C C . THR A 1 79 ? 23.590 5.670 -24.556 1.00 93.69 79 THR A C 1
ATOM 634 O O . THR A 1 79 ? 24.009 6.075 -25.638 1.00 93.69 79 THR A O 1
ATOM 637 N N . SER A 1 80 ? 24.238 4.730 -23.860 1.00 93.62 80 SER A N 1
ATOM 638 C CA . SER A 1 80 ? 25.492 4.132 -24.332 1.00 93.62 80 SER A CA 1
ATOM 639 C C . SER A 1 80 ? 25.297 3.297 -25.598 1.00 93.62 80 SER A C 1
ATOM 641 O O . SER A 1 80 ? 26.108 3.400 -26.516 1.00 93.62 80 SER A O 1
ATOM 643 N N . ALA A 1 81 ? 24.198 2.546 -25.700 1.00 93.94 81 ALA A N 1
ATOM 644 C CA . ALA A 1 81 ? 23.856 1.793 -26.905 1.00 93.94 81 ALA A CA 1
ATOM 645 C C . ALA A 1 81 ? 23.680 2.708 -28.129 1.00 93.94 81 ALA A C 1
ATOM 647 O O . ALA A 1 81 ? 24.201 2.407 -29.205 1.00 93.94 81 ALA A O 1
ATOM 648 N N . ILE A 1 82 ? 23.003 3.850 -27.961 1.00 94.62 82 ILE A N 1
ATOM 649 C CA . ILE A 1 82 ? 22.839 4.846 -29.031 1.00 94.62 82 ILE A CA 1
ATOM 650 C C . ILE A 1 82 ? 24.204 5.392 -29.468 1.00 94.62 82 ILE A C 1
ATOM 652 O O . ILE A 1 82 ? 24.496 5.420 -30.661 1.00 94.62 82 ILE A O 1
ATOM 656 N N . ILE A 1 83 ? 25.063 5.777 -28.519 1.00 95.06 83 ILE A N 1
ATOM 657 C CA . ILE A 1 83 ? 26.399 6.316 -28.823 1.00 95.06 83 ILE A CA 1
ATOM 658 C C . ILE A 1 83 ? 27.245 5.291 -29.587 1.00 95.06 83 ILE A C 1
ATOM 660 O O . ILE A 1 83 ? 27.831 5.627 -30.615 1.00 95.06 83 ILE A O 1
ATOM 664 N N . LEU A 1 84 ? 27.283 4.039 -29.125 1.00 94.12 84 LEU A N 1
ATOM 665 C CA . LEU A 1 84 ? 28.030 2.971 -29.793 1.00 94.12 84 LEU A CA 1
ATOM 666 C C . L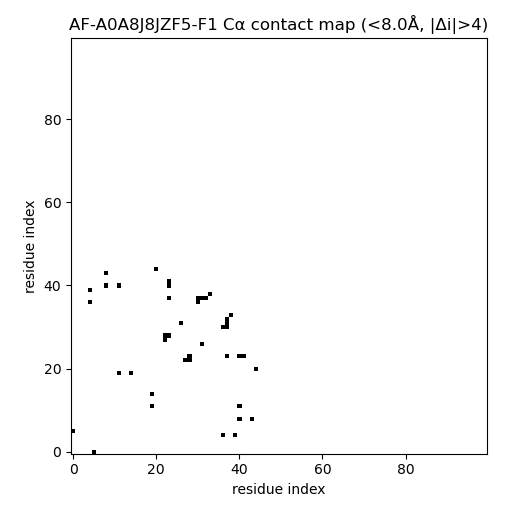EU A 1 84 ? 27.509 2.710 -31.209 1.00 94.12 84 LEU A C 1
ATOM 668 O O . LEU A 1 84 ? 28.310 2.555 -32.127 1.00 94.12 84 LEU A O 1
ATOM 672 N N . SER A 1 85 ? 26.188 2.728 -31.396 1.00 93.44 85 SER A N 1
ATOM 673 C CA . SER A 1 85 ? 25.568 2.551 -32.715 1.00 93.44 85 SER A CA 1
ATOM 674 C C . SER A 1 85 ? 25.993 3.653 -33.689 1.00 93.44 85 SER A C 1
ATOM 676 O O . SER A 1 85 ? 26.334 3.370 -34.834 1.00 93.44 85 SER A O 1
ATOM 678 N N . ILE A 1 86 ? 26.038 4.907 -33.225 1.00 93.88 86 ILE A N 1
ATOM 679 C CA . ILE A 1 86 ? 26.487 6.049 -34.035 1.00 93.88 86 ILE A CA 1
ATOM 680 C C . ILE A 1 86 ? 27.970 5.911 -34.398 1.00 93.88 86 ILE A C 1
ATOM 682 O O . ILE A 1 86 ? 28.335 6.086 -35.558 1.00 93.88 86 ILE A O 1
ATOM 686 N N . ILE A 1 87 ? 28.826 5.572 -33.429 1.00 94.75 87 ILE A N 1
ATOM 687 C CA . ILE A 1 87 ? 30.266 5.383 -33.667 1.00 94.75 87 ILE A CA 1
ATOM 688 C C . ILE A 1 87 ? 30.499 4.275 -34.696 1.00 94.75 87 ILE A C 1
ATOM 690 O O . ILE A 1 87 ? 31.311 4.441 -35.605 1.00 94.75 87 ILE A O 1
ATOM 694 N N . MET A 1 88 ? 29.776 3.161 -34.5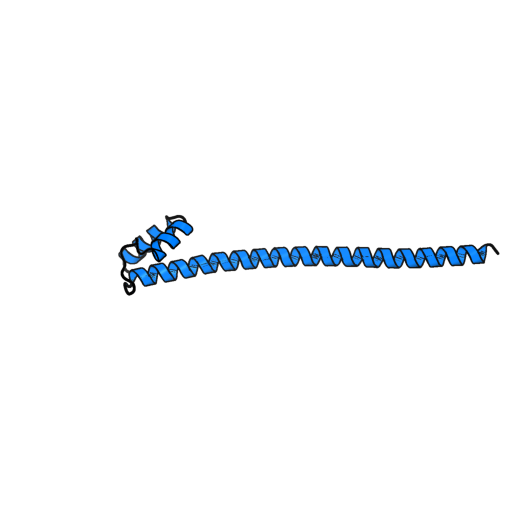76 1.00 94.50 88 MET A N 1
ATOM 695 C CA . MET A 1 88 ? 29.901 2.032 -35.491 1.00 94.50 88 MET A CA 1
ATOM 696 C C . MET A 1 88 ? 29.468 2.406 -36.912 1.00 94.50 88 MET A C 1
ATOM 698 O O . MET A 1 88 ? 30.188 2.103 -37.859 1.00 94.50 88 MET A O 1
ATOM 702 N N . ALA A 1 89 ? 28.366 3.147 -37.057 1.00 93.56 89 ALA A N 1
ATOM 703 C CA . ALA A 1 89 ? 27.922 3.654 -38.353 1.00 93.56 89 ALA A CA 1
ATOM 704 C C . ALA A 1 89 ? 28.965 4.584 -38.999 1.00 93.56 89 ALA A C 1
ATOM 706 O O . ALA A 1 89 ? 29.272 4.447 -40.181 1.00 93.56 89 ALA A O 1
ATOM 707 N N . ILE A 1 90 ? 29.566 5.496 -38.226 1.00 93.88 90 ILE A N 1
ATOM 708 C CA . ILE A 1 90 ? 30.639 6.373 -38.723 1.00 93.88 90 ILE A CA 1
ATOM 709 C C . ILE A 1 90 ? 31.853 5.546 -39.160 1.00 93.88 90 ILE A C 1
ATOM 711 O O . ILE A 1 90 ? 32.420 5.798 -40.223 1.00 93.88 90 ILE A O 1
ATOM 715 N N . TYR A 1 91 ? 32.242 4.548 -38.365 1.00 94.50 91 TYR A N 1
ATOM 716 C CA . TYR A 1 91 ? 33.367 3.676 -38.684 1.00 94.50 91 TYR A CA 1
ATOM 717 C C . TYR A 1 91 ? 33.144 2.901 -39.988 1.00 94.50 91 TYR A C 1
ATOM 719 O O . TYR A 1 91 ? 34.050 2.835 -40.818 1.00 94.50 91 TYR A O 1
ATOM 727 N N . GLU A 1 92 ? 31.945 2.352 -40.204 1.00 92.81 92 GLU A N 1
ATOM 728 C CA . GLU A 1 92 ? 31.606 1.671 -41.458 1.00 92.81 92 GLU A CA 1
ATOM 729 C C . GLU A 1 92 ? 31.693 2.607 -42.665 1.00 92.81 92 GLU A C 1
ATOM 731 O O . GLU A 1 92 ? 32.287 2.242 -43.681 1.00 92.81 92 GLU A O 1
ATOM 736 N N . VAL A 1 93 ? 31.180 3.834 -42.537 1.00 91.25 93 VAL A N 1
ATOM 737 C CA . VAL A 1 93 ? 31.260 4.847 -43.596 1.00 91.25 93 VAL A CA 1
ATOM 738 C C . VAL A 1 93 ? 32.718 5.197 -43.905 1.00 91.25 93 VAL A C 1
ATOM 740 O O . VAL A 1 93 ? 33.129 5.155 -45.064 1.00 91.25 93 VAL A O 1
ATOM 743 N N . MET A 1 94 ? 33.535 5.482 -42.886 1.00 91.44 94 MET A N 1
ATOM 744 C CA . MET A 1 94 ? 34.960 5.790 -43.072 1.00 91.44 94 MET A CA 1
ATOM 745 C C . MET A 1 94 ? 35.726 4.628 -43.709 1.00 91.44 94 MET A C 1
ATOM 747 O O . MET A 1 94 ? 36.547 4.841 -44.601 1.00 91.44 94 MET A O 1
ATOM 751 N N . LYS A 1 95 ? 35.446 3.395 -43.276 1.00 90.81 95 LYS A N 1
ATOM 752 C CA . LYS A 1 95 ? 36.047 2.189 -43.847 1.00 90.81 95 LYS A CA 1
ATOM 753 C C . LYS A 1 95 ? 35.709 2.048 -45.329 1.00 90.81 95 LYS A C 1
ATOM 755 O O . LYS A 1 95 ? 36.600 1.716 -46.103 1.00 90.81 95 LYS A O 1
ATOM 760 N N . HIS A 1 96 ? 34.464 2.315 -45.722 1.00 88.31 96 HIS A N 1
ATOM 761 C CA . HIS A 1 96 ? 34.051 2.256 -47.122 1.00 88.31 96 HIS A CA 1
ATOM 762 C C . HIS A 1 96 ? 34.828 3.256 -47.991 1.00 88.31 96 HIS A C 1
ATOM 764 O O . HIS A 1 96 ? 35.369 2.870 -49.023 1.00 88.31 96 HIS A O 1
ATOM 770 N N . TYR A 1 97 ? 34.968 4.507 -47.539 1.00 85.25 97 TYR A N 1
ATOM 771 C CA . TYR A 1 97 ? 35.739 5.526 -48.2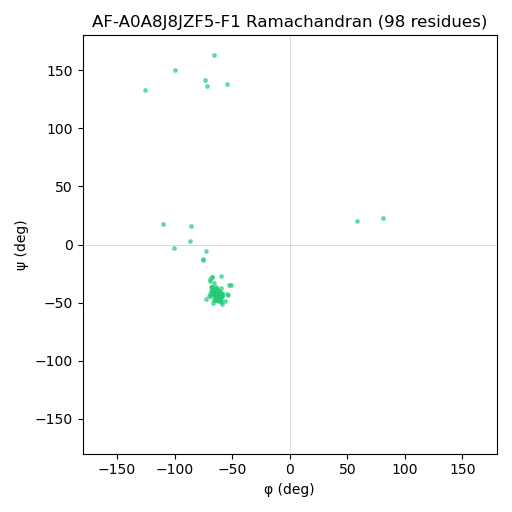64 1.00 85.25 97 TYR A CA 1
ATOM 772 C C . TYR A 1 97 ? 37.245 5.251 -48.312 1.00 85.25 97 TYR A C 1
ATOM 774 O O . TYR A 1 97 ? 37.898 5.665 -49.258 1.00 85.25 97 TYR A O 1
ATOM 782 N N . SER A 1 98 ? 37.810 4.553 -47.325 1.00 80.75 98 SER A N 1
ATOM 783 C CA . SER A 1 98 ? 39.233 4.181 -47.328 1.00 80.75 98 SER A CA 1
ATOM 784 C C . SER A 1 98 ? 39.574 3.035 -48.295 1.00 80.75 98 SER A C 1
ATOM 786 O O . SER A 1 98 ? 40.756 2.745 -48.476 1.00 80.75 98 SER A O 1
ATOM 788 N N . GLN A 1 99 ? 38.578 2.330 -48.839 1.00 73.25 99 GLN A N 1
ATOM 789 C CA . GLN A 1 99 ? 38.763 1.187 -49.745 1.00 73.25 99 GLN A CA 1
ATOM 790 C C . GLN A 1 99 ? 38.577 1.543 -51.231 1.00 73.25 99 GLN A C 1
ATOM 792 O O . GLN A 1 99 ? 38.754 0.665 -52.077 1.00 73.25 99 GLN A O 1
ATOM 797 N N . ILE A 1 100 ? 38.217 2.795 -51.533 1.00 60.16 100 ILE A N 1
ATOM 798 C CA . ILE A 1 100 ? 38.074 3.373 -52.881 1.00 60.16 100 ILE A CA 1
ATOM 799 C C . ILE A 1 100 ? 39.314 4.215 -53.175 1.00 60.16 100 ILE A C 1
ATOM 801 O O . ILE A 1 100 ? 39.829 4.109 -54.309 1.00 60.16 100 ILE A O 1
#

Secondary structure (DSSP, 8-state):
--HHHHHHHHHHHTS-HHHHHHHHHTTTTS--TT-HHHHHHHHHHHHHHHHHHHHHHHHHHHHHHHHHHHHHHHHHHHHHHHHHHHHHHHHHHHHHHTT-

Radius of gyration: 31.06 Å; Cα contacts (8 Å, |Δi|>4): 21; chains: 1; bounding box: 61×19×90 Å